Protein AF-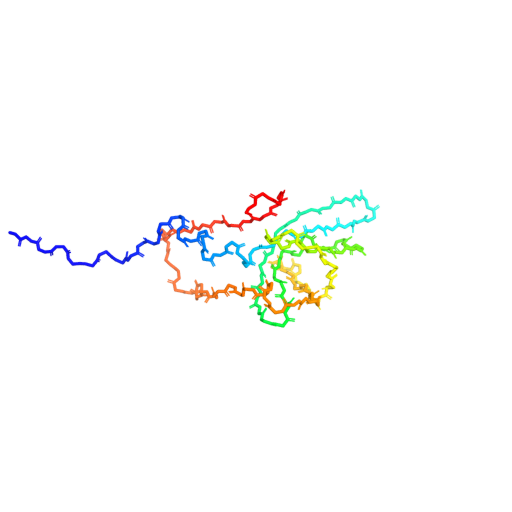A0A497KWX2-F1 (afdb_monomer)

Radius of gyration: 17.05 Å; Cα contacts (8 Å, |Δi|>4): 222; chains: 1; bounding box: 35×29×61 Å

Structure (mmCIF, N/CA/C/O backbone):
data_AF-A0A497KWX2-F1
#
_entry.id   AF-A0A497KWX2-F1
#
loop_
_atom_site.group_PDB
_atom_site.id
_atom_site.type_symbol
_atom_site.label_atom_id
_atom_site.label_alt_id
_atom_site.label_comp_id
_atom_site.label_asym_id
_atom_site.label_entity_id
_atom_site.label_seq_id
_atom_site.pdbx_PDB_ins_code
_atom_site.Cartn_x
_atom_site.Cartn_y
_atom_site.Cartn_z
_atom_site.occupancy
_atom_site.B_iso_or_equiv
_atom_site.auth_seq_id
_atom_site.auth_comp_id
_atom_site.auth_asym_id
_atom_site.auth_atom_id
_atom_site.pdbx_PDB_model_num
ATOM 1 N N . MET A 1 1 ? -20.591 1.859 45.940 1.00 37.75 1 MET A N 1
ATOM 2 C CA . MET A 1 1 ? -19.686 1.035 45.110 1.00 37.75 1 MET A CA 1
ATOM 3 C C . MET A 1 1 ? -20.308 0.928 43.724 1.00 37.75 1 MET A C 1
ATOM 5 O O . MET A 1 1 ? -21.149 0.071 43.496 1.00 37.75 1 MET A O 1
ATOM 9 N N . LEU A 1 2 ? -20.008 1.894 42.853 1.00 30.80 2 LEU A N 1
ATOM 10 C CA . LEU A 1 2 ? -20.562 1.976 41.500 1.00 30.80 2 LEU A CA 1
ATOM 11 C C . LEU A 1 2 ? -19.634 1.217 40.552 1.00 30.80 2 LEU A C 1
ATOM 13 O O . LEU A 1 2 ? -18.447 1.522 40.459 1.00 30.80 2 LEU A O 1
ATOM 17 N N . ARG A 1 3 ? -20.176 0.188 39.899 1.00 39.66 3 ARG A N 1
ATOM 18 C CA . ARG A 1 3 ? -19.511 -0.531 38.814 1.00 39.66 3 ARG A CA 1
ATOM 19 C C . ARG A 1 3 ? -19.511 0.369 37.579 1.00 39.66 3 ARG A C 1
ATOM 21 O O . ARG A 1 3 ? -20.572 0.621 37.018 1.00 39.66 3 ARG A O 1
ATOM 28 N N . LEU A 1 4 ? -18.333 0.830 37.168 1.00 44.19 4 LEU A N 1
ATOM 29 C CA . LEU A 1 4 ? -18.108 1.396 35.840 1.00 44.19 4 LEU A CA 1
ATOM 30 C C . LEU A 1 4 ? -17.982 0.225 34.864 1.00 44.19 4 LEU A C 1
ATOM 32 O O . LEU A 1 4 ? -16.957 -0.453 34.809 1.00 44.19 4 LEU A O 1
ATOM 36 N N . GLY A 1 5 ? -19.081 -0.079 34.181 1.00 39.69 5 GLY A N 1
ATOM 37 C CA . GLY A 1 5 ? -19.108 -1.031 33.084 1.00 39.69 5 GLY A CA 1
ATOM 38 C C . GLY A 1 5 ? -18.888 -0.307 31.762 1.00 39.69 5 GLY A C 1
ATOM 39 O O . GLY A 1 5 ? -19.618 0.629 31.456 1.00 39.69 5 GLY A O 1
ATOM 40 N N . ASN A 1 6 ? -17.951 -0.838 30.977 1.00 45.09 6 ASN A N 1
ATOM 41 C CA . ASN A 1 6 ? -17.843 -0.682 29.527 1.00 45.09 6 ASN A CA 1
ATOM 42 C C . ASN A 1 6 ? -17.168 0.600 28.996 1.00 45.09 6 ASN A C 1
ATOM 44 O O . ASN A 1 6 ? -17.777 1.394 28.287 1.00 45.09 6 ASN A O 1
ATOM 48 N N . GLU A 1 7 ? -15.863 0.742 29.246 1.00 44.06 7 GLU A N 1
ATOM 49 C CA . GLU A 1 7 ? -14.995 1.394 28.261 1.00 44.06 7 GLU A CA 1
ATOM 50 C C . GLU A 1 7 ? -14.792 0.410 27.103 1.00 44.06 7 GLU A C 1
ATOM 52 O O . GLU A 1 7 ? -14.161 -0.639 27.270 1.00 44.06 7 GLU A O 1
ATOM 57 N N . SER A 1 8 ? -15.341 0.730 25.929 1.00 50.41 8 SER A N 1
ATOM 58 C CA . SER A 1 8 ? -14.886 0.173 24.655 1.00 50.41 8 SER A CA 1
ATOM 59 C C . SER A 1 8 ? -13.361 0.145 24.687 1.00 50.41 8 SER A C 1
ATOM 61 O O . SER A 1 8 ? -12.748 1.191 24.881 1.00 50.41 8 SER A O 1
ATOM 63 N N . ARG A 1 9 ? -12.740 -1.041 24.602 1.00 57.25 9 ARG A N 1
ATOM 64 C CA . ARG A 1 9 ? -11.279 -1.201 24.687 1.00 57.25 9 ARG A CA 1
ATOM 65 C C . ARG A 1 9 ? -10.613 -0.341 23.610 1.00 57.25 9 ARG A C 1
ATOM 67 O O . ARG A 1 9 ? -10.413 -0.809 22.493 1.00 57.25 9 ARG A O 1
ATOM 74 N N . SER A 1 10 ? -10.253 0.893 23.952 1.00 64.12 10 SER A N 1
ATOM 75 C CA . SER A 1 10 ? -9.390 1.716 23.120 1.00 64.12 10 SER A CA 1
ATOM 76 C C . SER A 1 10 ? -8.081 0.950 22.972 1.00 64.12 10 SER A C 1
ATOM 78 O O . SER A 1 10 ? -7.429 0.600 23.965 1.00 64.12 10 SER A O 1
ATOM 80 N N . LEU A 1 11 ? -7.753 0.566 21.737 1.00 70.75 11 LEU A N 1
ATOM 81 C CA . LEU A 1 11 ? -6.491 -0.100 21.462 1.00 70.75 11 LEU A CA 1
ATOM 82 C C . LEU A 1 11 ? -5.379 0.882 21.809 1.00 70.75 11 LEU A C 1
ATOM 84 O O . LEU A 1 11 ? -5.357 2.018 21.341 1.00 70.75 11 LEU A O 1
ATOM 88 N N . ARG A 1 12 ? -4.419 0.433 22.617 1.00 87.06 12 ARG A N 1
ATOM 89 C CA . ARG A 1 12 ? -3.206 1.223 22.840 1.00 87.06 12 ARG A CA 1
ATOM 90 C C . ARG A 1 12 ? -2.512 1.424 21.492 1.00 87.06 12 ARG A C 1
ATOM 92 O O . ARG A 1 12 ? -2.513 0.512 20.667 1.00 87.06 12 ARG A O 1
ATOM 99 N N . LEU A 1 13 ? -1.844 2.561 21.298 1.00 87.19 13 LEU A N 1
ATOM 100 C CA . LEU A 1 13 ? -1.091 2.847 20.065 1.00 87.19 13 LEU A CA 1
ATOM 101 C C . LEU A 1 13 ? -0.127 1.706 19.691 1.00 87.19 13 LEU A C 1
ATOM 103 O O . LEU A 1 13 ? -0.014 1.335 18.529 1.00 87.19 13 LEU A O 1
ATOM 107 N N . THR A 1 14 ? 0.488 1.071 20.692 1.00 87.88 14 THR A N 1
ATOM 108 C CA . THR A 1 14 ? 1.364 -0.095 20.507 1.00 87.88 14 THR A CA 1
ATOM 109 C C . THR A 1 14 ? 0.638 -1.325 19.963 1.00 87.88 14 THR A C 1
ATOM 111 O O . THR A 1 14 ? 1.222 -2.110 19.225 1.00 87.88 14 THR A O 1
ATOM 114 N N . GLN A 1 15 ? -0.636 -1.515 20.310 1.00 90.06 15 GLN A N 1
ATOM 115 C CA . GLN A 1 15 ? -1.454 -2.607 19.786 1.00 90.06 15 GLN A CA 1
ATOM 116 C C . GLN A 1 15 ? -1.877 -2.339 18.346 1.00 90.06 15 GLN A C 1
ATOM 118 O O . GLN A 1 15 ? -1.873 -3.275 17.554 1.00 90.06 15 GLN A O 1
ATOM 123 N N . ILE A 1 16 ? -2.207 -1.087 18.013 1.00 90.19 16 ILE A N 1
ATOM 124 C CA . ILE A 1 16 ? -2.505 -0.678 16.635 1.00 90.19 16 ILE A CA 1
ATOM 125 C C . ILE A 1 16 ? -1.274 -0.943 15.765 1.00 90.19 16 ILE A C 1
ATOM 127 O O . ILE A 1 16 ? -1.356 -1.732 14.831 1.00 90.19 16 ILE A O 1
ATOM 131 N N . TYR A 1 17 ? -0.116 -0.403 16.156 1.00 90.62 17 TYR A N 1
ATOM 132 C CA . TYR A 1 17 ? 1.149 -0.622 15.454 1.00 90.62 17 TYR A CA 1
ATOM 133 C C . TYR A 1 17 ? 1.479 -2.115 15.288 1.00 90.62 17 TYR A C 1
ATOM 135 O O . TYR A 1 17 ? 1.723 -2.576 14.178 1.00 90.62 17 TYR A O 1
ATOM 143 N N . ASN A 1 18 ? 1.419 -2.915 16.359 1.00 90.06 18 ASN A N 1
ATOM 144 C CA . ASN A 1 18 ? 1.745 -4.343 16.268 1.00 90.06 18 ASN A CA 1
ATOM 145 C C . ASN A 1 18 ? 0.808 -5.134 15.344 1.00 90.06 18 ASN A C 1
ATOM 147 O O . ASN A 1 18 ? 1.225 -6.166 14.820 1.00 90.06 18 ASN A O 1
ATOM 151 N N . ARG A 1 19 ? -0.436 -4.677 15.163 1.00 90.38 19 ARG A N 1
ATOM 152 C CA . ARG A 1 19 ? -1.413 -5.309 14.267 1.00 90.38 19 ARG A CA 1
ATOM 153 C C . ARG A 1 19 ? -1.221 -4.916 12.807 1.00 90.38 19 ARG A C 1
ATOM 155 O O . ARG A 1 19 ? -1.512 -5.735 11.951 1.00 90.38 19 ARG A O 1
ATOM 162 N N . THR A 1 20 ? -0.747 -3.704 12.527 1.00 92.31 20 THR A N 1
ATOM 163 C CA . THR A 1 20 ? -0.692 -3.163 11.158 1.00 92.31 20 THR A CA 1
ATOM 164 C C . THR A 1 20 ? 0.708 -3.135 10.559 1.00 92.31 20 THR A C 1
ATOM 166 O O . THR A 1 20 ? 0.838 -3.063 9.344 1.00 92.31 20 THR A O 1
ATOM 169 N N . ARG A 1 21 ? 1.773 -3.206 11.370 1.00 91.94 21 ARG A N 1
ATOM 170 C CA . ARG A 1 21 ? 3.156 -3.006 10.899 1.00 91.94 21 ARG A CA 1
ATOM 171 C C . ARG A 1 21 ? 3.573 -3.928 9.748 1.00 91.94 21 ARG A C 1
ATOM 173 O O . ARG A 1 21 ? 4.335 -3.511 8.893 1.00 91.94 21 ARG A O 1
ATOM 180 N N . LYS A 1 22 ? 3.070 -5.167 9.707 1.00 94.06 22 LYS A N 1
ATOM 181 C CA . LYS A 1 22 ? 3.373 -6.117 8.620 1.00 94.06 22 LYS A CA 1
ATOM 182 C C . LYS A 1 22 ? 2.608 -5.828 7.331 1.00 94.06 22 LYS A C 1
ATOM 184 O O . LYS A 1 22 ? 3.008 -6.301 6.278 1.00 94.06 22 LYS A O 1
ATOM 189 N N . SER A 1 23 ? 1.518 -5.082 7.432 1.00 96.31 23 SER A N 1
ATOM 190 C CA . SER A 1 23 ? 0.668 -4.716 6.308 1.00 96.31 23 SER A CA 1
ATOM 191 C C . SER A 1 23 ? 1.152 -3.458 5.602 1.00 96.31 23 SER A C 1
ATOM 193 O O . SER A 1 23 ? 0.769 -3.229 4.465 1.00 96.31 23 SER A O 1
ATOM 195 N N . VAL A 1 24 ? 1.946 -2.620 6.275 1.00 96.50 24 VAL A N 1
ATOM 196 C CA . VAL A 1 24 ? 2.427 -1.344 5.738 1.00 96.50 24 VAL A CA 1
ATOM 197 C C . VAL A 1 24 ? 3.770 -1.545 5.052 1.00 96.50 24 VAL A C 1
ATOM 199 O O . VAL A 1 24 ? 4.690 -2.137 5.615 1.00 96.50 24 VAL A O 1
ATOM 202 N N . VAL A 1 25 ? 3.889 -1.007 3.844 1.00 96.94 25 VAL A N 1
ATOM 203 C CA . VAL A 1 25 ? 5.075 -1.147 2.998 1.00 96.94 25 VAL A CA 1
ATOM 204 C C . VAL A 1 25 ? 5.659 0.214 2.635 1.00 96.94 25 VAL A C 1
ATOM 206 O O . VAL A 1 25 ? 4.945 1.221 2.574 1.00 96.94 25 VAL A O 1
ATOM 209 N N . LEU A 1 26 ? 6.967 0.241 2.385 1.00 97.38 26 LEU A N 1
ATOM 210 C CA . LEU A 1 26 ? 7.632 1.365 1.728 1.00 97.38 26 LEU A CA 1
ATOM 211 C C . LEU A 1 26 ? 7.501 1.178 0.217 1.00 97.38 26 LEU A C 1
ATOM 213 O O . LEU A 1 26 ? 7.787 0.101 -0.300 1.00 97.38 26 LEU A O 1
ATOM 217 N N . ILE A 1 27 ? 7.126 2.239 -0.488 1.00 97.75 27 ILE A N 1
ATOM 218 C CA . ILE A 1 27 ? 7.110 2.273 -1.950 1.00 97.75 27 ILE A CA 1
ATOM 219 C C . ILE A 1 27 ? 8.208 3.225 -2.390 1.00 97.75 27 ILE A C 1
ATOM 221 O O . ILE A 1 27 ? 8.240 4.377 -1.961 1.00 97.75 27 ILE A O 1
ATOM 225 N N . SER A 1 28 ? 9.114 2.747 -3.233 1.00 97.19 28 SER A N 1
ATOM 226 C CA . SER A 1 28 ? 10.133 3.568 -3.877 1.00 97.19 28 SER A CA 1
ATOM 227 C C . SER A 1 28 ? 9.889 3.588 -5.373 1.00 97.19 28 SER A C 1
ATOM 229 O O . SER A 1 28 ? 9.652 2.553 -5.991 1.00 97.19 28 SER A O 1
ATOM 231 N N . ILE A 1 29 ? 9.972 4.773 -5.963 1.00 97.44 29 ILE A N 1
ATOM 232 C CA . ILE A 1 29 ? 9.817 4.950 -7.400 1.00 97.44 29 ILE A CA 1
ATOM 233 C C . ILE A 1 29 ? 11.032 5.636 -8.001 1.00 97.44 29 ILE A C 1
ATOM 235 O O . ILE A 1 29 ? 11.704 6.461 -7.369 1.00 97.44 29 ILE A O 1
ATOM 239 N N . ARG A 1 30 ? 11.287 5.326 -9.265 1.00 97.50 30 ARG A N 1
ATOM 240 C CA . ARG A 1 30 ? 12.169 6.112 -10.123 1.00 97.50 30 ARG A CA 1
ATOM 241 C C . ARG A 1 30 ? 11.313 6.820 -11.157 1.00 97.50 30 ARG A C 1
ATOM 243 O O . ARG A 1 30 ? 10.446 6.196 -11.756 1.00 97.50 30 ARG A O 1
ATOM 250 N N . THR A 1 31 ? 11.586 8.095 -11.387 1.00 95.25 31 THR A N 1
ATOM 251 C CA . THR A 1 31 ? 10.979 8.893 -12.459 1.00 95.25 31 THR A CA 1
ATOM 252 C C . THR A 1 31 ? 12.069 9.325 -13.444 1.00 95.25 31 THR A C 1
ATOM 254 O O . THR A 1 31 ? 13.262 9.167 -13.155 1.00 95.25 31 THR A O 1
ATOM 257 N N . PRO A 1 32 ? 11.718 9.907 -14.603 1.00 94.94 32 PRO A N 1
ATOM 258 C CA . PRO A 1 32 ? 12.704 10.516 -15.497 1.00 94.94 32 PRO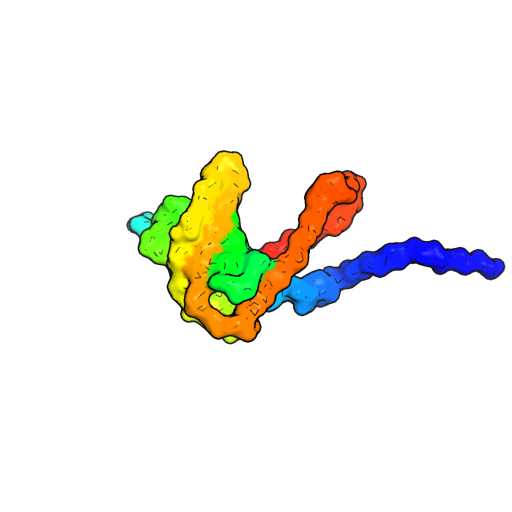 A CA 1
ATOM 259 C C . PRO A 1 32 ? 13.499 11.664 -14.851 1.00 94.94 32 PRO A C 1
ATOM 261 O O . PRO A 1 32 ? 14.590 11.988 -15.313 1.00 94.94 32 PRO A O 1
ATOM 264 N N . PHE A 1 33 ? 12.968 12.268 -13.783 1.00 92.44 33 PHE A N 1
ATOM 265 C CA . PHE A 1 33 ? 13.512 13.473 -13.152 1.00 92.44 33 PHE A CA 1
ATOM 266 C C . PHE A 1 33 ? 14.129 13.223 -11.769 1.00 92.44 33 PHE A C 1
ATOM 268 O O . PHE A 1 33 ? 14.704 14.138 -11.182 1.00 92.44 33 PHE A O 1
ATOM 275 N N . GLY A 1 34 ? 14.033 12.003 -11.230 1.00 93.88 34 GLY A N 1
ATOM 276 C CA . GLY A 1 34 ? 14.568 11.692 -9.909 1.00 93.88 34 GLY A CA 1
ATOM 277 C C . GLY A 1 34 ? 14.030 10.401 -9.301 1.00 93.88 34 GLY A C 1
ATOM 278 O O . GLY A 1 34 ? 13.728 9.428 -9.992 1.00 93.88 34 GLY A O 1
ATOM 279 N N . ARG A 1 35 ? 13.960 10.383 -7.970 1.00 94.31 35 ARG A N 1
ATOM 280 C CA . ARG A 1 35 ? 13.409 9.284 -7.170 1.00 94.31 35 ARG A CA 1
ATOM 281 C C . ARG A 1 35 ? 12.344 9.835 -6.232 1.00 94.31 35 ARG A C 1
ATOM 283 O O . ARG A 1 35 ? 12.474 10.965 -5.767 1.00 94.31 35 ARG A O 1
ATOM 290 N N . GLY A 1 36 ? 11.333 9.027 -5.951 1.00 93.44 36 GLY A N 1
ATOM 291 C CA . GLY A 1 36 ? 10.255 9.335 -5.016 1.00 93.44 36 GLY A CA 1
ATOM 292 C C . GLY A 1 36 ? 10.055 8.187 -4.036 1.00 93.44 36 GLY A C 1
ATOM 293 O O . GLY A 1 36 ? 10.462 7.054 -4.307 1.00 93.44 36 GLY A O 1
ATOM 294 N N . GLN A 1 37 ? 9.465 8.490 -2.885 1.00 94.94 37 GLN A N 1
ATOM 295 C CA . GLN A 1 37 ? 9.120 7.503 -1.869 1.00 94.94 37 GLN A CA 1
ATOM 296 C C . GLN A 1 37 ? 7.745 7.810 -1.291 1.00 94.94 37 GLN A C 1
ATOM 298 O O . GLN A 1 37 ? 7.346 8.969 -1.183 1.00 94.94 37 GLN A O 1
ATOM 303 N N . GLY A 1 38 ? 7.046 6.755 -0.903 1.00 95.62 38 GLY A N 1
ATOM 304 C CA . GLY A 1 38 ? 5.732 6.818 -0.294 1.00 95.62 38 GLY A CA 1
ATOM 305 C C . GLY A 1 38 ? 5.474 5.586 0.555 1.00 95.62 38 GLY A C 1
ATOM 306 O O . GLY A 1 38 ? 6.352 4.757 0.791 1.00 95.62 38 GLY A O 1
ATOM 307 N N . SER A 1 39 ? 4.252 5.465 1.042 1.00 97.00 39 SER A N 1
ATOM 308 C CA . SER A 1 39 ? 3.805 4.276 1.759 1.00 97.00 39 SER A CA 1
ATOM 309 C C . SER A 1 39 ? 2.605 3.674 1.058 1.00 97.00 39 SER A C 1
ATOM 311 O O . SER A 1 39 ? 1.871 4.357 0.343 1.00 97.00 39 SER A O 1
ATOM 313 N N . GLY A 1 40 ? 2.403 2.390 1.283 1.00 97.38 40 GLY A N 1
ATOM 314 C CA . GLY A 1 40 ? 1.180 1.705 0.908 1.00 97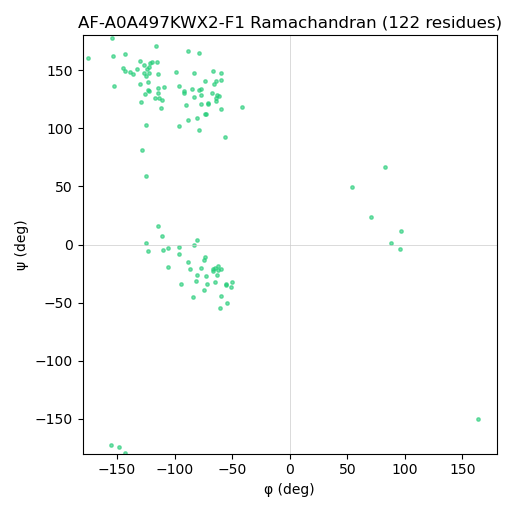.38 40 GLY A CA 1
ATOM 315 C C . GLY A 1 40 ? 0.828 0.672 1.955 1.00 97.38 40 GLY A C 1
ATOM 316 O O . GLY A 1 40 ? 1.543 0.501 2.951 1.00 97.38 40 GLY A O 1
ATOM 317 N N . PHE A 1 41 ? -0.265 -0.033 1.717 1.00 97.69 41 PHE A N 1
ATOM 318 C CA . PHE A 1 41 ? -0.628 -1.182 2.525 1.00 97.69 41 PHE A CA 1
ATOM 319 C C . PHE A 1 41 ? -1.097 -2.344 1.659 1.00 97.69 41 PHE A C 1
ATOM 321 O O . PHE A 1 41 ? -1.720 -2.140 0.616 1.00 97.69 41 PHE A O 1
ATOM 328 N N . VAL A 1 42 ? -0.801 -3.558 2.116 1.00 98.12 42 VAL A N 1
ATOM 329 C CA . VAL A 1 42 ? -1.293 -4.801 1.521 1.00 98.12 42 VAL A CA 1
ATOM 330 C C . VAL A 1 42 ? -2.814 -4.842 1.667 1.00 98.12 42 VAL A C 1
ATOM 332 O O . VAL A 1 42 ? -3.343 -4.708 2.776 1.00 98.12 42 VAL A O 1
ATOM 335 N N . TYR A 1 43 ? -3.503 -4.988 0.540 1.00 98.06 43 TYR A N 1
ATOM 336 C CA . TYR A 1 43 ? -4.959 -4.995 0.451 1.00 98.06 43 TYR A CA 1
ATOM 337 C C . TYR A 1 43 ? -5.536 -6.414 0.500 1.00 98.06 43 TYR A C 1
ATOM 339 O O . TYR A 1 43 ? -6.588 -6.608 1.106 1.00 98.06 43 TYR A O 1
ATOM 347 N N . ASP A 1 44 ? -4.833 -7.399 -0.061 1.00 97.75 44 ASP A N 1
ATOM 348 C CA . ASP A 1 44 ? -5.255 -8.803 -0.095 1.00 97.75 44 ASP A CA 1
ATOM 349 C C . ASP A 1 44 ? -4.085 -9.788 -0.206 1.00 97.75 44 ASP A C 1
ATOM 351 O O . ASP A 1 44 ? -2.913 -9.407 -0.273 1.00 97.75 44 ASP A O 1
ATOM 355 N N . ASP A 1 45 ? -4.444 -11.070 -0.183 1.00 97.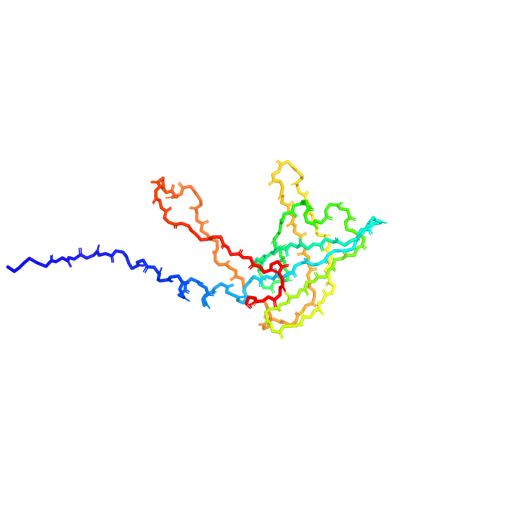25 45 ASP A N 1
ATOM 356 C CA . ASP A 1 45 ? -3.539 -12.212 -0.266 1.00 97.25 45 ASP A CA 1
ATO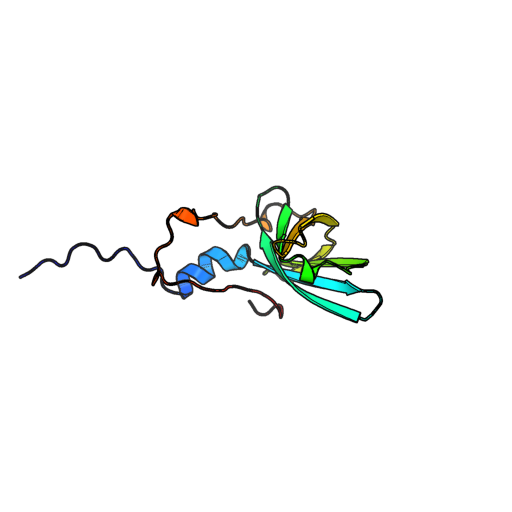M 357 C C . ASP A 1 45 ? -3.107 -12.522 -1.714 1.00 97.25 45 ASP A C 1
ATOM 359 O O . ASP A 1 45 ? -2.379 -13.484 -1.937 1.00 97.25 45 ASP A O 1
ATOM 363 N N . GLU A 1 46 ? -3.518 -11.716 -2.704 1.00 97.50 46 GLU A N 1
ATOM 364 C CA . GLU A 1 46 ? -3.071 -11.846 -4.098 1.00 97.50 46 GLU A CA 1
ATOM 365 C C . GLU A 1 46 ? -1.908 -10.907 -4.452 1.00 97.50 46 GLU A C 1
ATOM 367 O O . GLU A 1 46 ? -1.412 -10.958 -5.572 1.00 97.50 46 GLU A O 1
ATOM 372 N N . GLY A 1 47 ? -1.463 -10.059 -3.519 1.00 97.88 47 GLY A N 1
ATOM 373 C CA . GLY A 1 47 ? -0.330 -9.156 -3.737 1.00 97.88 47 GLY A CA 1
ATOM 374 C C . GLY A 1 47 ? -0.721 -7.744 -4.159 1.00 97.88 47 GLY A C 1
ATOM 375 O O . GLY A 1 47 ? 0.151 -6.946 -4.517 1.00 97.88 47 GLY A O 1
ATOM 376 N N . ARG A 1 48 ? -2.005 -7.375 -4.070 1.00 98.62 48 ARG A N 1
ATOM 377 C CA . ARG A 1 48 ? -2.434 -6.008 -4.383 1.00 98.62 48 ARG A CA 1
ATOM 378 C C . ARG A 1 48 ? -2.129 -5.078 -3.212 1.00 98.62 48 ARG A C 1
ATOM 380 O O . ARG A 1 48 ? -2.432 -5.360 -2.052 1.00 98.62 48 ARG A O 1
ATOM 387 N N . ILE A 1 49 ? -1.533 -3.933 -3.520 1.00 98.62 49 ILE A N 1
ATOM 388 C CA . ILE A 1 49 ? -1.154 -2.891 -2.564 1.00 98.62 49 ILE A CA 1
ATOM 389 C C . ILE A 1 49 ? -1.832 -1.586 -2.965 1.00 98.62 49 ILE A C 1
ATOM 391 O O . ILE A 1 49 ? -1.763 -1.166 -4.121 1.00 98.62 49 ILE A O 1
ATOM 395 N N . ILE A 1 50 ? -2.452 -0.920 -1.991 1.00 98.56 50 ILE A N 1
ATOM 396 C CA . ILE A 1 50 ? -3.064 0.398 -2.177 1.00 98.56 50 ILE A CA 1
ATOM 397 C C . ILE A 1 50 ? -2.087 1.487 -1.728 1.00 98.56 50 ILE A C 1
ATOM 399 O O . ILE A 1 50 ? -1.451 1.384 -0.675 1.00 98.56 50 ILE A O 1
ATOM 403 N N . THR A 1 51 ? -1.989 2.549 -2.526 1.00 98.38 51 THR A N 1
ATOM 404 C CA . THR A 1 51 ? -1.202 3.758 -2.244 1.00 98.38 51 THR A CA 1
ATOM 405 C C . THR A 1 51 ? -1.866 4.994 -2.862 1.00 98.38 51 THR A C 1
ATOM 407 O O . THR A 1 51 ? -2.973 4.912 -3.400 1.00 98.38 51 THR A O 1
ATOM 410 N N . ASN A 1 52 ? -1.204 6.147 -2.786 1.00 97.94 52 ASN A N 1
ATOM 411 C CA . ASN A 1 52 ? -1.652 7.367 -3.442 1.00 97.94 52 ASN A CA 1
ATOM 412 C C . ASN A 1 52 ? -1.219 7.426 -4.912 1.00 97.94 52 ASN A C 1
ATOM 414 O O . ASN A 1 52 ? -0.132 6.967 -5.267 1.00 97.94 52 ASN A O 1
ATOM 418 N N . ASN A 1 53 ? -2.034 8.048 -5.770 1.00 98.19 53 ASN A N 1
ATOM 419 C CA . ASN A 1 53 ? -1.688 8.247 -7.183 1.00 98.19 53 ASN A CA 1
ATOM 420 C C . ASN A 1 53 ? -0.398 9.063 -7.320 1.00 98.19 53 ASN A C 1
ATOM 422 O O . ASN A 1 53 ? 0.485 8.666 -8.079 1.00 98.19 53 ASN A O 1
ATOM 426 N N . HIS A 1 54 ? -0.238 10.139 -6.546 1.00 96.50 54 HIS A N 1
ATOM 427 C CA . HIS A 1 54 ? 0.955 10.990 -6.627 1.00 96.50 54 HIS A CA 1
ATOM 428 C C . HIS A 1 54 ? 2.265 10.258 -6.266 1.00 96.50 54 HIS A C 1
ATOM 430 O O . HIS A 1 54 ? 3.345 10.730 -6.615 1.00 96.50 54 HIS A O 1
ATOM 436 N N . VAL A 1 55 ? 2.194 9.105 -5.582 1.00 96.56 55 VAL A N 1
ATOM 437 C CA . VAL A 1 55 ? 3.370 8.266 -5.288 1.00 96.56 55 VAL A CA 1
ATOM 438 C C . VAL A 1 55 ? 3.861 7.546 -6.543 1.00 96.56 55 VAL A C 1
ATOM 440 O O . VAL A 1 55 ? 5.047 7.246 -6.623 1.00 96.56 55 VAL A O 1
ATOM 443 N N . VAL A 1 56 ? 2.987 7.267 -7.517 1.00 97.31 56 VAL A N 1
ATOM 444 C CA . VAL A 1 56 ? 3.291 6.415 -8.683 1.00 97.31 56 VAL A CA 1
ATOM 445 C C . VAL A 1 56 ? 3.068 7.088 -10.044 1.00 97.31 56 VAL A C 1
ATOM 447 O O . VAL A 1 56 ? 3.410 6.494 -11.062 1.00 97.31 56 VAL A O 1
ATOM 450 N N . GLU A 1 57 ? 2.525 8.308 -10.090 1.00 93.88 57 GLU A N 1
ATOM 451 C CA . GLU A 1 57 ? 2.049 8.982 -11.313 1.00 93.88 57 GLU A CA 1
ATOM 452 C C . GLU A 1 57 ? 3.096 9.117 -12.435 1.00 93.88 57 GLU A C 1
ATOM 454 O O . GLU A 1 57 ? 2.751 8.941 -13.602 1.00 93.88 57 GLU A O 1
ATOM 459 N N . ASP A 1 58 ? 4.369 9.324 -12.089 1.00 93.69 58 ASP A N 1
ATOM 460 C CA . ASP A 1 58 ? 5.486 9.451 -13.043 1.00 93.69 58 ASP A CA 1
ATOM 461 C C . ASP A 1 58 ? 6.504 8.302 -12.938 1.00 93.69 58 ASP A C 1
ATOM 463 O O . ASP A 1 58 ? 7.653 8.409 -13.392 1.00 93.69 58 ASP A O 1
ATOM 467 N N . ALA A 1 59 ? 6.122 7.206 -12.279 1.00 96.75 59 ALA A N 1
ATOM 468 C CA . ALA A 1 59 ? 7.028 6.100 -12.028 1.00 96.75 59 ALA A CA 1
ATOM 469 C C . ALA A 1 59 ? 7.345 5.341 -13.327 1.00 96.75 59 ALA A C 1
ATOM 471 O O . ALA A 1 59 ? 6.469 4.770 -13.971 1.00 96.75 59 ALA A O 1
ATOM 472 N N . VAL A 1 60 ? 8.629 5.283 -13.682 1.00 97.06 60 VAL A N 1
ATOM 473 C CA . VAL A 1 60 ? 9.154 4.354 -14.699 1.00 97.06 60 VAL A CA 1
ATOM 474 C C . VAL A 1 60 ? 9.552 3.010 -14.094 1.00 97.06 60 VAL A C 1
ATOM 476 O O . VAL A 1 60 ? 9.781 2.043 -14.813 1.00 97.06 60 VAL A O 1
ATOM 479 N N . GLU A 1 61 ? 9.680 2.962 -12.772 1.00 98.00 61 GLU A N 1
ATOM 480 C CA . GLU A 1 61 ? 10.012 1.778 -11.992 1.00 98.00 61 GLU A CA 1
ATOM 481 C C . GLU A 1 61 ? 9.417 1.945 -10.598 1.00 98.00 61 GLU A C 1
ATOM 483 O O . GLU A 1 61 ? 9.518 3.031 -10.016 1.00 98.00 61 GLU A O 1
ATOM 488 N N . ILE A 1 62 ? 8.811 0.878 -10.081 1.00 98.44 62 ILE A N 1
ATOM 489 C CA . ILE A 1 62 ? 8.198 0.826 -8.756 1.00 98.44 62 ILE A CA 1
ATOM 490 C C . ILE A 1 62 ? 8.805 -0.367 -8.023 1.00 98.44 62 ILE A C 1
ATOM 492 O O . ILE A 1 62 ? 8.827 -1.480 -8.550 1.00 98.44 62 ILE A O 1
ATOM 496 N N . THR A 1 63 ? 9.287 -0.138 -6.807 1.00 98.19 63 THR A N 1
ATOM 497 C CA . THR A 1 63 ? 9.711 -1.193 -5.889 1.00 98.19 63 THR A CA 1
ATOM 498 C C . THR A 1 63 ? 8.986 -1.065 -4.559 1.00 98.19 63 THR A C 1
ATOM 500 O O . THR A 1 63 ? 8.692 0.036 -4.084 1.00 98.19 63 THR A O 1
ATOM 503 N N . VAL A 1 64 ? 8.692 -2.213 -3.962 1.00 98.00 64 VAL A N 1
ATOM 504 C CA . VAL A 1 64 ? 8.040 -2.339 -2.662 1.00 98.00 64 VAL A CA 1
ATOM 505 C C . VAL A 1 64 ? 9.024 -2.973 -1.695 1.00 98.00 64 VAL A C 1
ATOM 507 O O . VAL A 1 64 ? 9.604 -4.015 -1.997 1.00 98.00 64 VAL A O 1
ATOM 510 N N . THR A 1 65 ? 9.184 -2.356 -0.528 1.00 97.12 65 THR A N 1
ATOM 511 C CA . THR A 1 65 ? 9.970 -2.900 0.578 1.00 97.12 65 THR A CA 1
ATOM 512 C C . THR A 1 65 ? 9.044 -3.264 1.734 1.00 97.12 65 THR A C 1
ATOM 514 O O . THR A 1 65 ? 8.378 -2.397 2.314 1.00 97.12 65 THR A O 1
ATOM 517 N N . PHE A 1 66 ? 9.019 -4.550 2.074 1.00 95.88 66 PHE A N 1
ATOM 518 C CA . PHE A 1 66 ? 8.286 -5.093 3.215 1.00 95.88 66 PHE A CA 1
ATOM 519 C C . PHE A 1 66 ? 9.044 -4.860 4.528 1.00 95.88 66 PHE A C 1
ATOM 521 O O . PHE A 1 66 ? 10.236 -4.554 4.540 1.00 95.88 66 PHE A O 1
ATOM 528 N N . ILE A 1 67 ? 8.354 -5.025 5.661 1.00 91.94 67 ILE A N 1
ATOM 529 C CA . ILE A 1 67 ? 8.922 -4.776 6.997 1.00 91.94 67 ILE A CA 1
ATOM 530 C C . ILE A 1 67 ? 10.106 -5.690 7.357 1.00 91.94 67 ILE A C 1
ATOM 532 O O . ILE A 1 67 ? 10.900 -5.359 8.232 1.00 91.94 67 ILE A O 1
ATOM 536 N N . ASP A 1 68 ? 10.237 -6.850 6.711 1.00 92.38 68 ASP A N 1
ATOM 537 C CA . ASP A 1 68 ? 11.380 -7.747 6.909 1.00 92.38 68 ASP A CA 1
ATOM 538 C C . ASP A 1 68 ? 12.609 -7.355 6.068 1.00 92.38 68 ASP A C 1
ATOM 540 O O . ASP A 1 68 ? 13.653 -7.999 6.162 1.00 92.38 68 ASP A O 1
ATOM 544 N N . GLY A 1 69 ? 12.496 -6.285 5.274 1.00 93.50 69 GLY A N 1
ATOM 545 C CA . GLY A 1 69 ? 13.530 -5.800 4.369 1.00 93.50 69 GLY A CA 1
ATOM 546 C C . GLY A 1 69 ? 13.490 -6.428 2.977 1.00 93.50 69 GLY A C 1
ATOM 547 O O . GLY A 1 69 ? 14.328 -6.070 2.150 1.00 93.50 69 GLY A O 1
ATOM 548 N N . THR A 1 70 ? 12.542 -7.326 2.685 1.00 95.69 70 THR A N 1
ATOM 549 C CA . THR A 1 70 ? 12.371 -7.885 1.338 1.00 95.69 70 THR A CA 1
ATOM 550 C C . THR A 1 70 ? 11.978 -6.780 0.363 1.00 95.69 70 THR A C 1
ATOM 552 O O . THR A 1 70 ? 11.001 -6.068 0.595 1.00 95.69 70 THR A O 1
ATOM 555 N N . ILE A 1 71 ? 12.734 -6.650 -0.731 1.00 97.06 71 ILE A N 1
ATOM 556 C CA . ILE A 1 71 ? 12.504 -5.662 -1.791 1.00 97.06 71 ILE A CA 1
ATOM 557 C C . ILE A 1 71 ? 12.104 -6.396 -3.063 1.00 97.06 71 ILE A C 1
ATOM 559 O O . ILE A 1 71 ? 12.848 -7.261 -3.527 1.00 97.06 71 ILE A O 1
ATOM 563 N N . VAL A 1 72 ? 10.973 -6.014 -3.651 1.00 98.12 72 VAL A N 1
ATOM 564 C CA . VAL A 1 72 ? 10.466 -6.602 -4.897 1.00 98.12 72 VAL A CA 1
ATOM 565 C C . VAL A 1 72 ? 10.027 -5.531 -5.893 1.00 98.12 72 VAL A C 1
ATOM 567 O O . VAL A 1 72 ? 9.628 -4.439 -5.477 1.00 98.12 72 VAL A O 1
ATOM 570 N N . PRO A 1 73 ? 10.102 -5.801 -7.208 1.00 98.38 73 PRO A N 1
ATOM 571 C CA . PRO A 1 73 ? 9.465 -4.947 -8.201 1.00 98.38 73 PRO A CA 1
ATOM 572 C C . PRO A 1 73 ? 7.940 -5.020 -8.067 1.00 98.38 73 PRO A C 1
ATOM 574 O O . PRO A 1 73 ? 7.393 -6.059 -7.701 1.00 98.38 73 PRO A O 1
ATOM 577 N N . ALA A 1 74 ? 7.264 -3.926 -8.404 1.00 98.62 74 ALA A N 1
ATOM 578 C CA . ALA A 1 74 ? 5.811 -3.864 -8.477 1.00 98.62 74 ALA A CA 1
ATOM 579 C C . ALA A 1 74 ? 5.355 -3.345 -9.840 1.00 98.62 74 ALA A C 1
ATOM 581 O O . ALA A 1 74 ? 6.066 -2.587 -10.509 1.00 98.62 74 ALA A O 1
ATOM 582 N N . THR A 1 75 ? 4.146 -3.724 -10.237 1.00 98.38 75 THR A N 1
ATOM 583 C CA . THR A 1 75 ? 3.511 -3.237 -11.466 1.00 98.38 75 THR A CA 1
ATOM 584 C C . THR A 1 75 ? 2.280 -2.404 -11.140 1.00 98.38 75 THR A C 1
ATOM 586 O O . THR A 1 75 ? 1.601 -2.645 -10.149 1.00 98.38 75 THR A O 1
ATOM 589 N N . LEU A 1 76 ? 1.996 -1.383 -11.949 1.00 98.25 76 LEU A N 1
ATOM 590 C CA . LEU A 1 76 ? 0.783 -0.586 -11.790 1.00 98.25 76 LEU A CA 1
ATOM 591 C C . LEU A 1 76 ? -0.418 -1.365 -12.343 1.00 98.25 76 LEU A C 1
ATOM 593 O O . LEU A 1 76 ? -0.455 -1.662 -13.536 1.00 98.25 76 LEU A O 1
ATOM 597 N N . VAL A 1 77 ? -1.416 -1.627 -11.497 1.00 98.25 77 VAL A N 1
ATOM 598 C CA . VAL A 1 77 ? -2.700 -2.221 -11.911 1.00 98.25 77 VAL A CA 1
ATOM 599 C C . VAL A 1 77 ? -3.645 -1.137 -12.414 1.00 98.25 77 VAL A C 1
ATOM 601 O O . VAL A 1 77 ? -4.283 -1.284 -13.455 1.00 98.25 77 VAL A O 1
ATOM 604 N N . GLY A 1 78 ? -3.734 -0.027 -11.680 1.00 98.00 78 GLY A N 1
ATOM 605 C CA . GLY A 1 78 ? -4.610 1.088 -12.018 1.00 98.00 78 GLY A CA 1
ATOM 606 C C . GLY A 1 78 ? -4.436 2.272 -11.076 1.00 98.00 78 GLY A C 1
ATOM 607 O O . GLY A 1 78 ? -3.914 2.134 -9.970 1.00 98.00 78 GLY A O 1
ATOM 608 N N . ARG A 1 79 ? -4.874 3.450 -11.522 1.00 98.06 79 ARG A N 1
ATOM 609 C CA . ARG A 1 79 ? -4.840 4.693 -10.744 1.00 98.06 79 ARG A CA 1
ATOM 610 C C . ARG A 1 79 ? -6.073 5.543 -11.012 1.00 98.06 79 ARG A C 1
ATOM 612 O O . ARG A 1 79 ?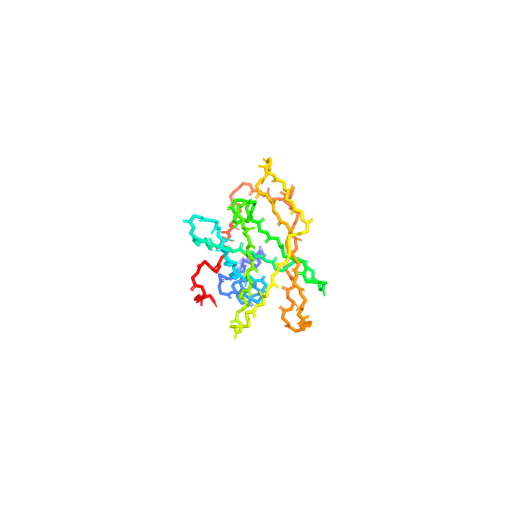 -6.596 5.535 -12.126 1.00 98.06 79 ARG A O 1
ATOM 619 N N . ASP A 1 80 ? -6.477 6.296 -10.002 1.00 98.19 80 ASP A N 1
ATOM 620 C CA . ASP A 1 80 ? -7.511 7.317 -10.077 1.00 98.19 80 ASP A CA 1
ATOM 621 C C . ASP A 1 80 ? -6.941 8.657 -9.572 1.00 98.19 80 ASP A C 1
ATOM 623 O O . ASP A 1 80 ? -6.806 8.864 -8.360 1.00 98.19 80 ASP A O 1
ATOM 627 N N . PRO A 1 81 ? -6.599 9.581 -10.488 1.00 97.38 81 PRO A N 1
ATOM 628 C CA . PRO A 1 81 ? -6.082 10.898 -10.127 1.00 97.38 81 PRO A CA 1
ATOM 629 C C . PRO A 1 81 ? -7.098 11.795 -9.414 1.00 97.38 81 PRO A C 1
ATOM 631 O O . PRO A 1 81 ? -6.689 12.720 -8.717 1.00 97.38 81 PRO A O 1
ATOM 634 N N . TYR A 1 82 ? -8.409 11.562 -9.570 1.00 97.62 82 TYR A N 1
ATOM 635 C CA . TYR A 1 82 ? -9.432 12.437 -8.983 1.00 97.62 82 TYR A CA 1
ATOM 636 C C . TYR A 1 82 ? -9.521 12.292 -7.464 1.00 97.62 82 TYR A C 1
ATOM 638 O O . TYR A 1 82 ? -9.799 13.270 -6.771 1.00 97.62 82 TYR A O 1
ATOM 646 N N . VAL A 1 83 ? -9.283 11.082 -6.953 1.00 97.06 83 VAL A N 1
ATOM 647 C CA . VAL A 1 83 ? -9.304 10.769 -5.512 1.00 97.06 83 VAL A CA 1
ATOM 648 C C . VAL A 1 83 ? -7.919 10.442 -4.948 1.00 97.06 83 VAL A C 1
ATOM 650 O O . VAL A 1 83 ? -7.809 10.042 -3.794 1.00 97.06 83 VAL A O 1
ATOM 653 N N . ASP A 1 84 ? -6.870 10.629 -5.753 1.00 97.88 84 ASP A N 1
ATOM 654 C CA . ASP A 1 84 ? -5.468 10.371 -5.414 1.00 97.88 84 ASP A CA 1
ATOM 655 C C . ASP A 1 84 ? -5.200 8.941 -4.901 1.00 97.88 84 ASP A C 1
ATOM 657 O O . ASP A 1 84 ? -4.545 8.742 -3.875 1.00 97.88 84 ASP A O 1
ATOM 661 N N . LEU A 1 85 ? -5.695 7.930 -5.627 1.00 98.19 85 LEU A N 1
ATOM 662 C CA . LEU A 1 85 ? -5.511 6.509 -5.302 1.00 98.19 85 LEU A CA 1
ATOM 663 C C . LEU A 1 85 ? -4.838 5.732 -6.433 1.00 98.19 85 LEU A C 1
ATOM 665 O O . LEU A 1 85 ? -5.062 5.994 -7.614 1.00 98.19 85 LEU A O 1
ATOM 669 N N . ALA A 1 86 ? -4.058 4.720 -6.067 1.00 98.62 86 ALA A N 1
ATOM 670 C CA . ALA A 1 86 ? -3.499 3.751 -6.997 1.00 98.62 86 ALA A CA 1
ATOM 671 C C . ALA A 1 86 ? -3.425 2.351 -6.383 1.00 98.62 86 ALA A C 1
ATOM 673 O O . ALA A 1 86 ? -3.287 2.192 -5.168 1.00 98.62 86 ALA A O 1
ATOM 674 N N . VAL A 1 87 ? -3.491 1.348 -7.256 1.00 98.69 87 VAL A N 1
ATOM 675 C CA . VAL A 1 87 ? -3.276 -0.062 -6.932 1.00 98.69 87 VAL A CA 1
ATOM 676 C C . VAL A 1 87 ? -2.059 -0.550 -7.704 1.00 98.69 87 VAL A C 1
ATOM 678 O O . VAL A 1 87 ? -1.999 -0.419 -8.931 1.00 98.69 87 VAL A O 1
ATOM 681 N N . ILE A 1 88 ? -1.105 -1.121 -6.979 1.00 98.75 88 ILE A N 1
ATOM 682 C CA . ILE A 1 88 ? 0.056 -1.815 -7.538 1.00 98.75 88 ILE A CA 1
ATOM 683 C C . ILE A 1 88 ? -0.001 -3.297 -7.163 1.00 98.75 88 ILE A C 1
ATOM 685 O O . ILE A 1 88 ? -0.653 -3.659 -6.187 1.00 98.75 88 ILE A O 1
ATOM 689 N N . ASP A 1 89 ? 0.676 -4.132 -7.935 1.00 98.62 89 ASP A N 1
ATOM 690 C CA . ASP A 1 89 ? 0.711 -5.585 -7.771 1.00 98.62 89 ASP A CA 1
ATOM 691 C C . ASP A 1 89 ? 2.149 -6.069 -7.602 1.00 98.62 89 ASP A C 1
ATOM 693 O O . ASP A 1 89 ? 3.062 -5.557 -8.268 1.00 98.62 89 ASP A O 1
ATOM 697 N N . VAL A 1 90 ? 2.343 -7.030 -6.700 1.00 98.50 90 VAL A N 1
ATOM 698 C CA . VAL A 1 90 ? 3.629 -7.675 -6.434 1.00 98.50 90 VAL A CA 1
ATOM 699 C C . VAL A 1 90 ? 3.485 -9.193 -6.447 1.00 98.50 90 VAL A C 1
ATOM 701 O O . VAL A 1 90 ? 2.569 -9.743 -5.850 1.00 98.50 90 VAL A O 1
ATOM 704 N N . ASP A 1 91 ? 4.456 -9.869 -7.058 1.00 97.75 91 ASP A N 1
ATOM 705 C CA . ASP A 1 91 ? 4.576 -11.328 -7.023 1.00 97.75 91 ASP A CA 1
ATOM 706 C C . ASP A 1 91 ? 5.559 -11.725 -5.912 1.00 97.75 91 ASP A C 1
ATOM 708 O O . ASP A 1 91 ? 6.777 -11.543 -6.037 1.00 97.75 91 ASP A O 1
ATOM 712 N N . VAL A 1 92 ? 5.021 -12.176 -4.777 1.00 96.88 92 VAL A N 1
ATOM 713 C CA . VAL A 1 92 ? 5.778 -12.494 -3.558 1.00 96.88 92 VAL A CA 1
ATOM 714 C C . VAL A 1 92 ? 5.210 -13.702 -2.833 1.00 96.88 92 VAL A C 1
ATOM 716 O O . VAL A 1 92 ? 4.072 -14.100 -3.036 1.00 96.88 92 VAL A O 1
ATOM 719 N N . ALA A 1 93 ? 6.004 -14.269 -1.926 1.00 96.81 93 ALA A N 1
ATOM 720 C CA . ALA A 1 93 ? 5.544 -15.350 -1.071 1.00 96.81 93 ALA A CA 1
ATOM 721 C C . ALA A 1 93 ? 4.437 -14.891 -0.104 1.00 96.81 93 ALA A C 1
ATOM 723 O O . ALA A 1 93 ? 4.576 -13.860 0.558 1.00 96.81 93 ALA A O 1
ATOM 724 N N . ASP A 1 94 ? 3.414 -15.730 0.069 1.00 96.44 94 ASP A N 1
ATOM 725 C CA . ASP A 1 94 ? 2.210 -15.461 0.871 1.00 96.44 94 ASP A CA 1
ATOM 726 C C . ASP A 1 94 ? 2.501 -14.948 2.291 1.00 96.44 94 ASP A C 1
ATOM 728 O O . ASP A 1 94 ? 1.757 -14.141 2.833 1.00 96.44 94 ASP A O 1
ATOM 732 N N . TYR A 1 95 ? 3.607 -15.367 2.918 1.00 95.19 95 TYR A N 1
ATOM 733 C CA . TYR A 1 95 ? 3.942 -14.939 4.284 1.00 95.19 95 TYR A CA 1
ATOM 734 C C . TYR A 1 95 ? 4.239 -13.429 4.406 1.00 95.19 95 TYR A C 1
ATOM 736 O O . TYR A 1 95 ? 4.189 -12.879 5.516 1.00 95.19 95 TYR A O 1
ATOM 744 N N . LEU A 1 96 ? 4.571 -12.768 3.291 1.00 94.88 96 LEU A N 1
ATOM 745 C CA . LEU A 1 96 ? 4.768 -11.318 3.209 1.00 94.88 96 LEU A CA 1
ATOM 746 C C . LEU A 1 96 ? 3.437 -10.571 3.103 1.00 94.88 96 LEU A C 1
ATOM 748 O O . LEU A 1 96 ? 3.333 -9.430 3.561 1.00 94.88 96 LEU A O 1
ATOM 752 N N . LEU A 1 97 ? 2.404 -11.225 2.578 1.00 97.38 97 LEU A N 1
ATOM 753 C CA . LEU A 1 97 ? 1.083 -10.647 2.403 1.00 97.38 97 LEU A CA 1
ATOM 754 C C . LEU A 1 97 ? 0.330 -10.709 3.730 1.00 97.38 97 LEU A C 1
ATOM 756 O O . LEU A 1 97 ? -0.009 -11.762 4.257 1.00 97.38 97 LEU A O 1
ATOM 760 N N . ASN A 1 98 ? 0.147 -9.539 4.338 1.00 96.75 98 ASN A N 1
ATOM 761 C CA . ASN A 1 98 ? -0.568 -9.394 5.600 1.00 96.75 98 ASN A CA 1
ATOM 762 C C . ASN A 1 98 ? -1.629 -8.303 5.415 1.00 96.75 98 ASN A C 1
ATOM 764 O O . ASN A 1 98 ? -1.362 -7.159 5.784 1.00 96.75 98 ASN A O 1
ATOM 768 N N . PRO A 1 99 ? -2.798 -8.599 4.829 1.00 97.19 99 PRO A N 1
ATOM 769 C CA . PRO A 1 99 ? -3.790 -7.577 4.513 1.00 97.19 99 PRO A CA 1
ATOM 770 C C . PRO A 1 99 ? -4.288 -6.811 5.738 1.00 97.19 99 PRO A C 1
ATOM 772 O O . PRO A 1 99 ? -4.507 -7.386 6.811 1.00 97.19 99 PRO A O 1
ATOM 775 N N . VAL A 1 100 ? -4.507 -5.503 5.587 1.00 94.62 100 VAL A N 1
ATOM 776 C CA . VAL A 1 100 ? -5.231 -4.737 6.613 1.00 94.62 100 VAL A CA 1
ATOM 777 C C . VAL A 1 100 ? -6.720 -5.068 6.567 1.00 94.62 100 VAL A C 1
ATOM 779 O O . VAL A 1 100 ? -7.328 -5.158 5.505 1.00 94.62 100 VAL A O 1
ATOM 782 N N . THR A 1 101 ? -7.356 -5.176 7.732 1.00 92.31 101 THR A N 1
ATOM 783 C CA . THR A 1 101 ? -8.821 -5.186 7.793 1.00 92.31 101 THR A CA 1
ATOM 784 C C . THR A 1 101 ? -9.356 -3.792 7.481 1.00 92.31 101 THR A C 1
ATOM 786 O O . THR A 1 101 ? -9.035 -2.835 8.188 1.00 92.31 101 THR A O 1
ATOM 789 N N . LEU A 1 102 ? -10.198 -3.681 6.453 1.00 93.44 102 LEU A N 1
ATOM 790 C CA . LEU A 1 102 ? -10.881 -2.432 6.129 1.00 93.44 102 LEU A CA 1
ATOM 791 C C . LEU A 1 102 ? -12.055 -2.177 7.077 1.00 93.44 102 LEU A C 1
ATOM 793 O O . LEU A 1 102 ? -12.870 -3.060 7.340 1.00 93.44 102 LEU A O 1
ATOM 797 N N . GLY A 1 103 ? -12.134 -0.946 7.578 1.00 91.94 103 GLY A N 1
ATOM 798 C CA . GLY A 1 103 ? -13.277 -0.457 8.342 1.00 91.94 103 GLY A CA 1
ATOM 799 C C . GLY A 1 103 ? -14.357 0.148 7.444 1.00 91.94 103 GLY A C 1
ATOM 800 O O . GLY A 1 103 ? -14.114 0.463 6.279 1.00 91.94 103 GLY A O 1
ATOM 801 N N . ASN A 1 104 ? -15.547 0.358 8.007 1.00 93.94 104 ASN A N 1
ATOM 802 C CA . ASN A 1 104 ? -16.618 1.097 7.348 1.00 93.94 104 ASN A CA 1
ATOM 803 C C . ASN A 1 104 ? -16.489 2.596 7.654 1.00 93.94 104 ASN A C 1
ATOM 805 O O . ASN A 1 104 ? -16.785 3.041 8.761 1.00 93.94 104 ASN A O 1
ATOM 809 N N . SER A 1 105 ? -16.072 3.393 6.670 1.00 93.81 105 SER A N 1
ATOM 810 C CA . SER A 1 105 ? -15.899 4.841 6.844 1.00 93.81 105 SER A CA 1
ATOM 811 C C . SER A 1 105 ? -17.209 5.596 7.091 1.00 93.81 105 SER A C 1
ATOM 813 O O . SER A 1 105 ? -17.172 6.684 7.657 1.00 93.81 105 SER A O 1
ATOM 815 N N . SER A 1 106 ? -18.363 5.028 6.716 1.00 95.19 106 SER A N 1
ATOM 816 C CA . SER A 1 106 ? -19.680 5.651 6.945 1.00 95.19 106 SER A CA 1
ATOM 817 C C . SER A 1 106 ? -20.134 5.575 8.405 1.00 95.19 106 SER A C 1
ATOM 819 O O . SER A 1 106 ? -21.090 6.247 8.784 1.00 95.19 106 SER A O 1
ATOM 821 N N . GLU A 1 107 ? -19.468 4.752 9.216 1.00 95.31 107 GLU A N 1
ATOM 822 C CA . GLU A 1 107 ? -19.751 4.593 10.645 1.00 95.31 107 GLU A CA 1
ATOM 823 C C . GLU A 1 107 ? -18.845 5.465 11.528 1.00 95.31 107 GLU A C 1
ATOM 825 O O . GLU A 1 107 ? -19.099 5.567 12.725 1.00 95.31 107 GLU A O 1
ATOM 830 N N . LEU A 1 108 ? -17.819 6.112 10.956 1.00 93.38 108 LEU A N 1
ATOM 831 C CA . L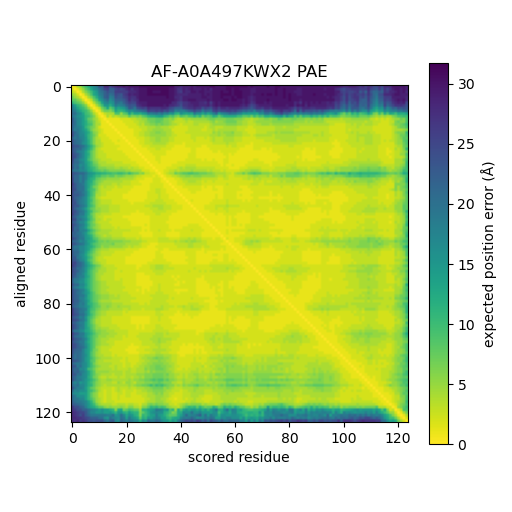EU A 1 108 ? -16.893 6.965 11.702 1.00 93.38 108 LEU A CA 1
ATOM 832 C C . LEU A 1 108 ? -17.591 8.226 12.224 1.00 93.38 108 LEU A C 1
ATOM 834 O O . LEU A 1 108 ? -18.220 8.971 11.468 1.00 93.38 108 LEU A O 1
ATOM 838 N N . LEU A 1 109 ? -17.410 8.513 13.513 1.00 94.06 109 LEU A N 1
ATOM 839 C CA . LEU A 1 109 ? -17.930 9.718 14.156 1.00 94.06 109 LEU A CA 1
ATOM 840 C C . LEU A 1 109 ? -16.866 10.819 14.288 1.00 94.06 109 LEU A C 1
ATOM 842 O O . LEU A 1 109 ? -15.677 10.574 14.499 1.00 94.06 109 LEU A O 1
ATOM 846 N N . VAL A 1 110 ? -17.310 12.079 14.234 1.00 93.62 110 VAL A N 1
ATOM 847 C CA . VAL A 1 110 ? -16.444 13.232 14.521 1.00 93.62 110 VAL A CA 1
ATOM 848 C C . VAL A 1 110 ? -15.946 13.152 15.965 1.00 93.62 110 VAL A C 1
ATOM 850 O O . VAL A 1 110 ? -16.738 13.046 16.900 1.00 93.62 110 VAL A O 1
ATOM 853 N N . GLY A 1 111 ? -14.627 13.246 16.138 1.00 91.94 111 GLY A N 1
ATOM 854 C CA . GLY A 1 111 ? -13.964 13.112 17.436 1.00 91.94 111 GLY A CA 1
ATOM 855 C C . GLY A 1 111 ? -13.442 11.705 17.726 1.00 91.94 111 GLY A C 1
ATOM 856 O O . GLY A 1 111 ? -12.763 11.523 18.737 1.00 91.94 111 GLY A O 1
ATOM 857 N N . GLU A 1 112 ? -13.695 10.726 16.849 1.00 91.19 112 GLU A N 1
ATOM 858 C CA . GLU A 1 112 ? -13.019 9.434 16.934 1.00 91.19 112 GLU A CA 1
ATOM 859 C C . GLU A 1 112 ? -11.512 9.572 16.719 1.00 91.19 112 GLU A C 1
ATOM 861 O O . GLU A 1 112 ? -11.025 10.342 15.887 1.00 91.19 112 GLU A O 1
ATOM 866 N N . GLN A 1 113 ? -10.756 8.809 17.504 1.00 89.81 113 GLN A N 1
ATOM 867 C CA . GLN A 1 113 ? -9.308 8.809 17.428 1.00 89.81 113 GLN A CA 1
ATOM 868 C C . GLN A 1 113 ? -8.843 7.996 16.217 1.00 89.81 113 GLN A C 1
ATOM 870 O O . GLN A 1 113 ? -9.184 6.823 16.077 1.00 89.81 113 GLN A O 1
ATOM 875 N N . VAL A 1 114 ? -7.982 8.597 15.398 1.00 91.75 114 VAL A N 1
ATOM 876 C CA . VAL A 1 114 ? -7.337 7.947 14.252 1.00 91.75 114 VAL A CA 1
ATOM 877 C C . VAL A 1 114 ? -5.820 7.951 14.405 1.00 91.75 114 VAL A C 1
ATOM 879 O O . VAL A 1 114 ? -5.249 8.768 15.130 1.00 91.75 114 VAL A O 1
ATOM 882 N N . VAL A 1 115 ? -5.158 7.025 13.715 1.00 91.31 115 VAL A N 1
ATOM 883 C CA . VAL A 1 115 ? -3.697 6.929 13.667 1.00 91.31 115 VAL A CA 1
ATOM 884 C C . VAL A 1 115 ? -3.274 6.847 12.208 1.00 91.31 115 VAL A C 1
ATOM 886 O O . VAL A 1 115 ? -3.696 5.941 11.496 1.00 91.31 115 VAL A O 1
ATOM 889 N N . ALA A 1 116 ? -2.427 7.778 11.774 1.00 91.75 116 ALA A N 1
ATOM 890 C CA . ALA A 1 116 ? -1.762 7.692 10.481 1.00 91.75 116 ALA A CA 1
ATOM 891 C C . ALA A 1 116 ? -0.522 6.800 10.614 1.00 91.75 116 ALA A C 1
ATOM 893 O O . ALA A 1 116 ? 0.317 7.024 11.489 1.00 91.75 116 ALA A O 1
ATOM 894 N N . ILE A 1 117 ? -0.421 5.784 9.760 1.00 90.56 117 ILE A N 1
ATOM 895 C CA . ILE A 1 117 ? 0.693 4.835 9.743 1.00 90.56 117 ILE A CA 1
ATOM 896 C C . ILE A 1 117 ? 1.312 4.872 8.354 1.00 90.56 117 ILE A C 1
ATOM 898 O O . ILE A 1 117 ? 0.604 4.817 7.353 1.00 90.56 117 ILE A O 1
ATOM 902 N N . GLY A 1 118 ? 2.635 4.953 8.306 1.00 88.19 118 GLY A N 1
ATOM 903 C CA . GLY A 1 118 ? 3.398 4.909 7.071 1.00 88.19 118 GLY A CA 1
ATOM 904 C C . GLY A 1 118 ? 4.797 4.373 7.329 1.00 88.19 118 GLY A C 1
ATOM 905 O O . GLY A 1 118 ? 5.275 4.366 8.464 1.00 88.19 118 GLY A O 1
ATOM 906 N N . ASN A 1 119 ? 5.451 3.951 6.255 1.00 83.88 119 ASN A N 1
ATOM 907 C CA . ASN A 1 119 ? 6.850 3.557 6.238 1.00 83.88 119 ASN A CA 1
ATOM 908 C C . ASN A 1 119 ? 7.635 4.358 5.179 1.00 83.88 119 ASN A C 1
ATOM 910 O O . ASN A 1 119 ? 8.195 3.766 4.265 1.00 83.88 119 ASN A O 1
ATOM 914 N N . PRO A 1 120 ? 7.689 5.703 5.245 1.00 61.22 120 PRO A N 1
ATOM 915 C CA . PRO A 1 120 ? 8.343 6.497 4.203 1.00 61.22 120 PRO A CA 1
ATOM 916 C C . PRO A 1 120 ? 9.878 6.419 4.237 1.00 61.22 120 PRO A C 1
ATOM 918 O O . PRO A 1 120 ? 10.512 6.879 3.301 1.00 61.22 120 PRO A O 1
ATOM 921 N N . PHE A 1 121 ? 10.482 5.855 5.293 1.00 66.38 121 PHE A N 1
ATOM 922 C CA . PHE A 1 121 ? 11.943 5.802 5.467 1.00 66.38 121 PHE A CA 1
ATOM 923 C C . PHE A 1 121 ? 12.506 4.389 5.683 1.00 66.38 121 PHE A C 1
ATOM 925 O O . PHE A 1 121 ? 13.708 4.248 5.896 1.00 66.38 121 PHE A O 1
ATOM 932 N N . GLY A 1 122 ? 11.671 3.344 5.670 1.00 59.94 122 GLY A N 1
ATOM 933 C CA . GLY A 1 122 ? 12.120 1.975 5.957 1.00 59.94 122 GLY A CA 1
ATOM 934 C C . GLY A 1 122 ? 12.497 1.731 7.427 1.00 59.94 122 GLY A C 1
ATOM 935 O O . GLY A 1 122 ? 13.314 0.860 7.699 1.00 59.94 122 GLY A O 1
ATOM 936 N N . LEU A 1 123 ? 11.960 2.522 8.366 1.00 55.66 123 LEU A N 1
ATOM 937 C CA . LEU A 1 123 ? 12.300 2.471 9.802 1.00 55.66 123 LEU A CA 1
ATOM 938 C C . LEU A 1 123 ? 11.205 1.832 10.676 1.00 55.66 123 LEU A C 1
ATOM 940 O O . LEU A 1 123 ? 11.363 1.781 11.897 1.00 55.66 123 LEU A O 1
ATOM 944 N N . ALA A 1 124 ? 10.076 1.457 10.067 1.00 51.22 124 ALA A N 1
ATOM 945 C CA . ALA A 1 124 ? 8.854 1.055 10.760 1.00 51.22 124 ALA A CA 1
ATOM 946 C C . ALA A 1 124 ? 8.870 -0.392 11.259 1.00 51.22 124 ALA A C 1
ATOM 948 O O . ALA A 1 124 ? 9.500 -1.264 10.628 1.00 51.22 124 ALA A O 1
#

Foldseek 3Di:
DDDPDDDPPDQDPVRVCVLFQLFKKKKWFAAPVGIAIWMWGQADLQFKIKDFCVRPVRGPWMWIAGLVRDIFTWAWPDHDNVVRMTIIGTDDDSVSRRHDDDDDPVPDDPPDDDDDDHCRPSPD

pLDDT: mean 89.64, std 15.64, range [30.8, 98.75]

Secondary structure (D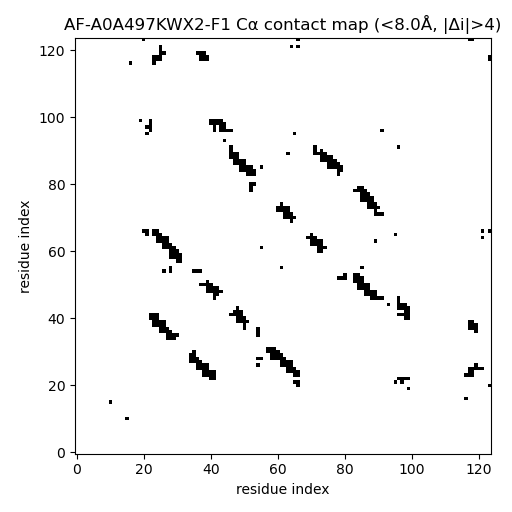SSP, 8-state):
---------PPPHHHHHHHHTTTEEEEEEEETTEEEEEEEEE-STT-EEEE-HHHHTT-SEEEEE-TTS-EEEEEEEEEETTTTEEEEE----GGG--PPPPP-GGGPPTT--------TTS--

Solvent-accessible surface area (backbone atoms only — not comparable to full-atom values): 7434 Å² total; per-residue (Å²): 138,82,82,88,79,79,78,76,82,76,72,51,71,68,54,52,46,72,71,43,50,62,17,35,22,23,34,42,25,35,36,98,88,49,72,47,66,28,40,32,32,28,60,34,84,81,33,38,27,42,35,42,20,84,60,51,74,65,46,82,43,41,35,38,34,42,62,88,66,55,73,44,66,42,44,84,76,49,70,38,78,92,78,43,30,25,36,33,38,36,92,72,65,64,90,65,46,36,48,57,85,82,78,67,76,90,74,66,57,96,86,64,89,81,80,92,82,71,19,70,78,77,80,100

Sequence (124 aa):
MLRLGNESRSLRLTQIYNRTRKSVVLISIRTPFGRGQGSGFVYDDEGRIITNNHVVEDAVEITVTFIDGTIVPATLVGRDPYVDLAVIDVDVADYLLNPVTLGNSSELLVGEQVVAIGNPFGLA

Nearest PDB structures (foldseek):
  3nwu-assembly1_B  TM=8.779E-01  e=8.466E-08  Homo sapiens
  5jd8-assembly1_A  TM=8.434E-01  e=5.633E-08  Yersinia pestis CO92
  2r3u-assembly1_C  TM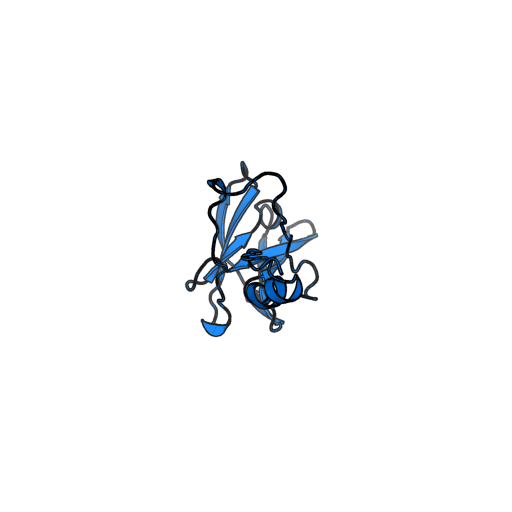=9.278E-01  e=1.515E-07  Escherichia coli
  3lgv-assembly3_G  TM=8.208E-01  e=1.912E-07  Escherichia coli K-12
  3lgv-assembly3_I  TM=7.419E-01  e=1.272E-07  Escherichia coli K-12

Mean predicted aligned error: 6.21 Å